Protein AF-A0A381QDK3-F1 (afdb_monomer)

Solvent-accessible surface area (backbone atoms only — not comparable to full-atom values): 4162 Å² total; per-residue (Å²): 64,31,22,41,82,89,64,49,84,72,50,76,78,84,80,78,86,76,57,90,92,58,91,82,86,83,87,82,85,58,93,88,55,78,68,45,58,32,39,37,45,47,72,52,75,61,89,92,46,73,53,75,50,77,43,82,43,79,46,81,131

Structure (mmCIF, N/CA/C/O backbone):
data_AF-A0A381QDK3-F1
#
_entry.id   AF-A0A381QDK3-F1
#
loop_
_atom_site.group_PDB
_atom_site.id
_atom_site.type_symbol
_atom_site.label_atom_id
_atom_site.label_alt_id
_atom_site.label_comp_id
_atom_site.label_asym_id
_atom_site.label_entity_id
_atom_site.label_seq_id
_atom_site.pdbx_PDB_ins_code
_atom_site.Cartn_x
_atom_site.Cartn_y
_atom_site.Cartn_z
_atom_site.occupancy
_atom_site.B_iso_or_equiv
_atom_site.auth_seq_id
_atom_site.auth_comp_id
_atom_site.auth_asym_id
_atom_site.auth_atom_id
_atom_site.pdbx_PDB_model_num
ATOM 1 N N . MET A 1 1 ? -3.281 -1.302 0.782 1.00 95.50 1 MET A N 1
ATOM 2 C CA . MET A 1 1 ? -3.185 -0.520 -0.474 1.00 95.50 1 MET A CA 1
ATOM 3 C C . MET A 1 1 ? -1.730 -0.508 -0.906 1.00 95.50 1 MET A C 1
ATOM 5 O O . MET A 1 1 ? -0.883 -0.544 -0.027 1.00 95.50 1 MET A O 1
ATOM 9 N N . ILE A 1 2 ? -1.439 -0.517 -2.202 1.00 96.94 2 ILE A N 1
ATOM 10 C CA . ILE A 1 2 ? -0.081 -0.590 -2.755 1.00 96.94 2 ILE A CA 1
ATOM 11 C C . ILE A 1 2 ? 0.165 0.650 -3.612 1.00 96.94 2 ILE A C 1
ATOM 13 O O . ILE A 1 2 ? -0.694 1.007 -4.425 1.00 96.94 2 ILE A O 1
ATOM 17 N N . TYR A 1 3 ? 1.324 1.271 -3.422 1.00 97.50 3 TYR A N 1
ATOM 18 C CA . TYR A 1 3 ? 1.750 2.498 -4.086 1.00 97.50 3 TYR A CA 1
ATOM 19 C C . TYR A 1 3 ? 3.149 2.345 -4.676 1.00 97.50 3 TYR A C 1
ATOM 21 O O . TYR A 1 3 ? 3.942 1.548 -4.171 1.00 97.50 3 TYR A O 1
ATOM 29 N N . ASP A 1 4 ? 3.458 3.108 -5.719 1.00 96.56 4 ASP A N 1
ATOM 30 C CA . ASP A 1 4 ? 4.825 3.226 -6.228 1.00 96.56 4 ASP A CA 1
ATOM 31 C C . ASP A 1 4 ? 5.684 4.172 -5.367 1.00 96.56 4 ASP A C 1
ATOM 33 O O . ASP A 1 4 ? 5.238 4.721 -4.355 1.00 96.56 4 ASP A O 1
ATOM 37 N N . LEU A 1 5 ? 6.942 4.364 -5.771 1.00 95.69 5 LEU A N 1
ATOM 38 C CA . LEU A 1 5 ? 7.887 5.244 -5.083 1.00 95.69 5 LEU A CA 1
ATOM 39 C C . LEU A 1 5 ? 7.453 6.720 -5.057 1.00 95.69 5 LEU A C 1
ATOM 41 O O . LEU A 1 5 ? 7.802 7.433 -4.118 1.00 95.69 5 LEU A O 1
ATOM 45 N N . ALA A 1 6 ? 6.712 7.181 -6.066 1.00 96.00 6 ALA A N 1
ATOM 46 C CA . ALA A 1 6 ? 6.200 8.548 -6.138 1.00 96.00 6 ALA A CA 1
ATOM 47 C C . ALA A 1 6 ? 4.884 8.730 -5.354 1.00 96.00 6 ALA A C 1
ATOM 49 O O . ALA A 1 6 ? 4.409 9.856 -5.207 1.00 96.00 6 ALA A O 1
ATOM 50 N N . GLY A 1 7 ? 4.315 7.646 -4.816 1.00 95.62 7 GLY A N 1
ATOM 51 C CA . GLY A 1 7 ? 3.068 7.646 -4.058 1.00 95.62 7 GLY A CA 1
ATOM 52 C C . GLY A 1 7 ? 1.817 7.475 -4.921 1.00 95.62 7 GLY A C 1
ATOM 53 O O . GLY A 1 7 ? 0.706 7.638 -4.410 1.00 95.62 7 GLY A O 1
ATOM 54 N N . TYR A 1 8 ? 1.951 7.131 -6.205 1.00 96.56 8 TYR A N 1
ATOM 55 C CA . TYR A 1 8 ? 0.800 6.831 -7.050 1.00 96.56 8 TYR A CA 1
ATOM 56 C C . TYR A 1 8 ? 0.176 5.497 -6.656 1.00 96.56 8 TYR A C 1
ATOM 58 O O . TYR A 1 8 ? 0.861 4.525 -6.341 1.00 96.56 8 TYR A O 1
ATOM 66 N N . PHE A 1 9 ? -1.155 5.455 -6.661 1.00 96.06 9 PHE A N 1
ATOM 67 C CA . PHE A 1 9 ? -1.911 4.247 -6.361 1.00 96.06 9 PHE A CA 1
ATOM 68 C C . PHE A 1 9 ? -1.726 3.201 -7.463 1.00 96.06 9 PHE A C 1
ATOM 70 O O . PHE A 1 9 ? -1.996 3.476 -8.629 1.00 96.06 9 PHE A O 1
ATOM 77 N N . ILE A 1 10 ? -1.341 1.987 -7.06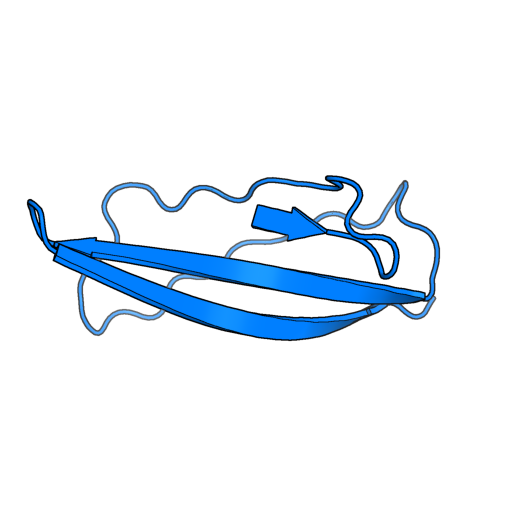6 1.00 96.19 10 ILE A N 1
ATOM 78 C CA . ILE A 1 10 ? -1.129 0.857 -7.976 1.00 96.19 10 ILE A CA 1
ATOM 79 C C . ILE A 1 10 ? -2.219 -0.195 -7.802 1.00 96.19 10 ILE A C 1
ATOM 81 O O . ILE A 1 10 ? -2.803 -0.665 -8.777 1.00 96.19 10 ILE A O 1
ATOM 85 N N . HIS A 1 11 ? -2.505 -0.598 -6.560 1.00 95.50 11 HIS A N 1
ATOM 86 C CA . HIS A 1 1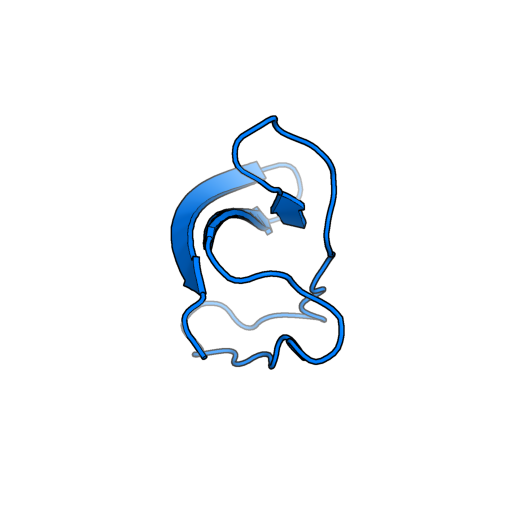1 ? -3.431 -1.702 -6.320 1.00 95.50 11 HIS A CA 1
ATOM 87 C C . HIS A 1 11 ? -4.037 -1.707 -4.911 1.00 95.50 11 HIS A C 1
ATOM 89 O O . HIS A 1 11 ? -3.485 -1.159 -3.952 1.00 95.50 11 HIS A O 1
ATOM 95 N N . LYS A 1 12 ? -5.175 -2.391 -4.744 1.00 94.94 12 LYS A N 1
ATOM 96 C CA . LYS A 1 12 ? -5.800 -2.629 -3.438 1.00 94.94 12 LYS A CA 1
ATOM 97 C C . LYS A 1 12 ? -6.149 -4.102 -3.268 1.00 94.94 12 LYS A C 1
ATOM 99 O O . LYS A 1 12 ? -6.972 -4.638 -3.995 1.00 94.94 12 LYS A O 1
ATOM 104 N N . ILE A 1 13 ? -5.590 -4.698 -2.222 1.00 93.94 13 ILE A N 1
ATOM 105 C CA . ILE A 1 13 ? -5.973 -6.019 -1.729 1.00 93.94 13 ILE A CA 1
ATOM 106 C C . ILE A 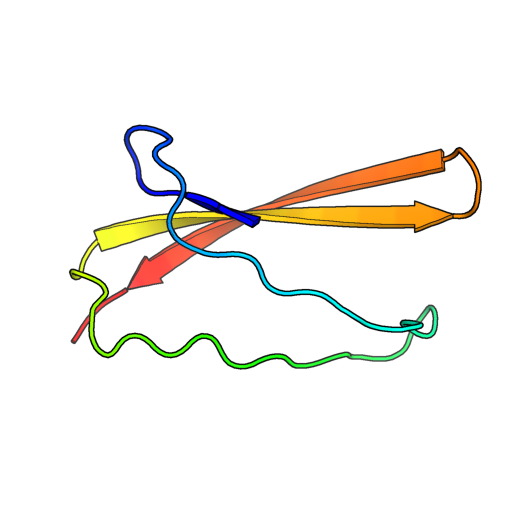1 13 ? -6.941 -5.822 -0.562 1.00 93.94 13 ILE A C 1
ATOM 108 O O . ILE A 1 13 ? -6.654 -5.039 0.345 1.00 93.94 13 ILE A O 1
ATOM 112 N N . ASN A 1 14 ? -8.078 -6.520 -0.592 1.00 91.12 14 ASN A N 1
ATOM 113 C CA . ASN A 1 14 ? -9.033 -6.555 0.513 1.00 91.12 14 ASN A CA 1
ATOM 114 C C . ASN A 1 14 ? -8.976 -7.924 1.202 1.00 91.12 14 ASN A C 1
ATOM 116 O O . ASN A 1 14 ? -8.989 -8.964 0.540 1.00 91.12 14 ASN A O 1
ATOM 120 N N . PHE A 1 15 ? -8.969 -7.911 2.531 1.00 89.62 15 PHE A N 1
ATOM 121 C CA . PHE A 1 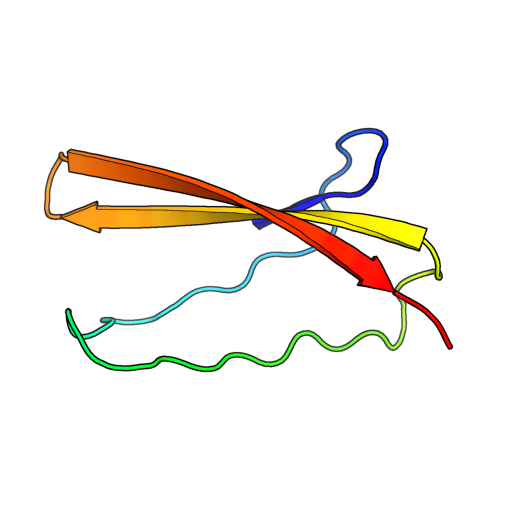15 ? -9.174 -9.094 3.361 1.00 89.62 15 PHE A CA 1
ATOM 122 C C . PHE A 1 15 ? -10.622 -9.070 3.851 1.00 89.62 15 PHE A C 1
ATOM 124 O O . PHE A 1 15 ? -11.088 -8.041 4.338 1.00 89.62 15 PHE A O 1
ATOM 131 N N . VAL A 1 16 ? -11.351 -10.170 3.666 1.00 86.44 16 VAL A N 1
ATOM 132 C CA . VAL A 1 16 ? -12.765 -10.274 4.052 1.00 86.44 16 VAL A CA 1
ATOM 133 C C . VAL A 1 16 ? -12.831 -11.073 5.343 1.00 86.44 16 VAL A C 1
ATOM 135 O O . VAL A 1 16 ? -12.414 -12.224 5.349 1.00 86.44 16 VAL A O 1
ATOM 138 N N . ASN A 1 17 ? -13.347 -10.460 6.411 1.00 85.69 17 ASN A N 1
ATOM 139 C CA . ASN A 1 17 ? -13.493 -11.069 7.739 1.00 85.69 17 ASN A CA 1
ATOM 140 C C . ASN A 1 17 ? -12.221 -11.785 8.252 1.00 85.69 17 ASN A C 1
ATOM 142 O O . ASN A 1 17 ? -12.302 -12.958 8.616 1.00 85.69 17 ASN A O 1
ATOM 146 N N . PRO A 1 18 ? -11.050 -11.114 8.279 1.00 86.44 18 PRO A N 1
ATOM 147 C CA . PRO A 1 18 ? -9.819 -11.745 8.743 1.00 86.44 18 PRO A CA 1
ATOM 148 C C . PRO A 1 18 ? -9.942 -12.170 10.212 1.00 86.44 18 PRO A C 1
ATOM 150 O O . PRO A 1 18 ? -10.418 -11.406 11.056 1.00 86.44 18 PRO A O 1
ATOM 153 N N . ILE A 1 19 ? -9.489 -13.383 10.525 1.00 87.62 19 ILE A N 1
ATOM 154 C CA . ILE A 1 19 ? -9.498 -13.916 11.892 1.00 87.62 19 ILE A CA 1
ATOM 155 C C . ILE A 1 19 ? -8.199 -13.508 12.593 1.00 87.62 19 ILE A C 1
ATOM 157 O O . ILE A 1 19 ? -7.097 -13.766 12.106 1.00 87.62 19 ILE A O 1
ATOM 161 N N . LYS A 1 20 ? -8.313 -12.872 13.765 1.00 85.12 20 LYS A N 1
ATOM 162 C CA . LYS A 1 20 ? -7.146 -12.445 14.550 1.00 85.12 20 LYS A CA 1
ATOM 163 C C . LYS A 1 20 ? -6.283 -13.654 14.931 1.00 85.12 20 LYS A C 1
ATOM 165 O O . LYS A 1 20 ? -6.767 -14.587 15.562 1.00 85.12 20 LYS A O 1
ATOM 170 N N . GLY A 1 21 ? -4.994 -13.591 14.597 1.00 85.38 21 GLY A N 1
ATOM 171 C CA . GLY A 1 21 ? -4.023 -14.657 14.872 1.00 85.38 21 GLY A CA 1
ATOM 172 C C . GLY A 1 21 ? -3.936 -15.733 13.786 1.00 85.38 21 GLY A C 1
ATOM 173 O O . GLY A 1 21 ? -3.052 -16.582 13.861 1.00 85.38 21 GLY A O 1
ATOM 174 N N . SER A 1 22 ? -4.797 -15.687 12.767 1.00 88.44 22 SER A N 1
ATOM 175 C CA . SER A 1 22 ? -4.685 -16.536 11.581 1.00 88.44 22 SER A CA 1
ATOM 176 C C . SER A 1 22 ? -3.827 -15.862 10.514 1.00 88.44 22 SER A C 1
ATOM 178 O O . SER A 1 22 ? -3.868 -14.644 10.340 1.00 88.44 22 SER A O 1
ATOM 180 N N . ILE A 1 23 ? -3.042 -16.666 9.797 1.00 88.00 23 ILE A N 1
ATOM 181 C CA . ILE A 1 23 ? -2.307 -16.202 8.621 1.00 88.00 23 ILE A CA 1
ATOM 182 C C . ILE A 1 23 ? -3.292 -16.144 7.456 1.00 88.00 23 ILE A C 1
ATOM 184 O O . ILE A 1 23 ? -3.935 -17.139 7.129 1.00 88.00 23 ILE A O 1
ATOM 188 N N . GLU A 1 24 ? -3.395 -14.973 6.841 1.00 87.81 24 GLU A N 1
ATOM 189 C CA . GLU A 1 24 ? -4.190 -14.738 5.642 1.00 87.81 24 GLU A CA 1
ATOM 190 C C . GLU A 1 24 ? -3.253 -14.412 4.483 1.00 87.81 24 GLU A C 1
ATOM 192 O O . GLU A 1 24 ? -2.434 -13.494 4.572 1.00 87.81 24 GLU A O 1
ATOM 197 N N . GLU A 1 25 ? -3.402 -15.128 3.373 1.00 89.12 25 GLU A N 1
ATOM 198 C CA . GLU A 1 25 ? -2.578 -14.939 2.184 1.00 89.12 25 GLU A CA 1
ATOM 199 C C . GLU A 1 25 ? -3.405 -14.372 1.030 1.00 89.12 25 GLU A C 1
ATOM 201 O O . GLU A 1 25 ? -4.555 -14.754 0.786 1.00 89.12 25 GLU A O 1
ATOM 206 N N . LYS A 1 26 ? -2.809 -13.430 0.297 1.00 90.62 26 LYS A N 1
ATOM 207 C CA . LYS A 1 26 ? -3.389 -12.838 -0.910 1.00 90.62 26 LYS A CA 1
ATOM 208 C C . LYS A 1 26 ? -2.319 -12.704 -1.977 1.00 90.62 26 LYS A C 1
ATOM 210 O O . LYS A 1 26 ? -1.187 -12.328 -1.689 1.00 90.62 26 LYS A O 1
ATOM 215 N N . VAL A 1 27 ? -2.713 -12.973 -3.217 1.00 90.88 27 VAL A N 1
ATOM 216 C CA . VAL A 1 27 ? -1.823 -12.895 -4.376 1.00 90.88 27 VAL A CA 1
ATOM 217 C C . VAL A 1 27 ? -2.025 -11.563 -5.084 1.00 90.88 27 VAL A C 1
ATOM 219 O O . VAL A 1 27 ? -3.147 -11.207 -5.445 1.00 90.88 27 VAL A O 1
ATOM 222 N N . TRP A 1 28 ? -0.927 -10.848 -5.311 1.00 92.44 28 TRP A N 1
ATOM 223 C CA . TRP A 1 28 ? -0.882 -9.680 -6.183 1.00 92.44 28 TRP A CA 1
ATOM 224 C C . TRP A 1 28 ? -0.310 -10.092 -7.541 1.00 92.44 28 TRP A C 1
ATOM 226 O O . TRP A 1 28 ? 0.828 -10.544 -7.624 1.00 92.44 28 TRP A O 1
ATOM 236 N N . GLN A 1 29 ? -1.113 -9.974 -8.599 1.00 92.12 29 GLN A N 1
ATOM 237 C CA . GLN A 1 29 ? -0.695 -10.296 -9.967 1.00 92.12 29 GLN A CA 1
ATOM 238 C C . GLN A 1 29 ? 0.166 -9.158 -10.537 1.00 92.12 29 GLN A C 1
ATOM 240 O O . GLN A 1 29 ? -0.265 -8.005 -10.528 1.00 92.12 29 GLN A O 1
ATOM 245 N N . LEU A 1 30 ? 1.363 -9.481 -11.040 1.00 92.38 30 LEU A N 1
ATOM 246 C CA . LEU A 1 30 ? 2.389 -8.503 -11.450 1.00 92.38 30 LEU A CA 1
ATOM 247 C C . LEU A 1 30 ? 2.459 -8.267 -12.968 1.00 92.38 30 LEU A C 1
ATOM 249 O O . LEU A 1 30 ? 3.356 -7.590 -13.454 1.00 92.38 30 LEU A O 1
ATOM 253 N N . ASN A 1 31 ? 1.505 -8.805 -13.725 1.00 88.88 31 ASN A N 1
ATOM 254 C CA . ASN A 1 31 ? 1.537 -8.887 -15.190 1.00 88.88 31 ASN A CA 1
ATOM 255 C C . ASN A 1 31 ? 1.640 -7.513 -15.883 1.00 88.88 31 ASN A C 1
ATOM 257 O O . ASN A 1 31 ? 2.069 -7.433 -17.029 1.00 88.88 31 ASN A O 1
ATOM 261 N N . GLN A 1 32 ? 1.193 -6.451 -15.208 1.00 86.62 32 GLN A N 1
ATOM 262 C CA . GLN A 1 32 ? 1.196 -5.065 -15.691 1.00 86.62 32 GLN A CA 1
ATOM 263 C C . GLN A 1 32 ? 1.897 -4.125 -14.697 1.00 86.62 32 GLN A C 1
ATOM 265 O O . GLN A 1 32 ? 1.566 -2.945 -14.617 1.00 86.62 32 GLN A O 1
ATOM 270 N N . VAL A 1 33 ? 2.806 -4.667 -13.881 1.00 93.75 33 VAL A N 1
ATOM 271 C CA . VAL A 1 33 ? 3.548 -3.923 -12.861 1.00 93.75 33 VAL A CA 1
ATOM 272 C C . VAL A 1 33 ? 5.018 -3.898 -13.260 1.00 93.75 33 VAL A C 1
ATOM 274 O O . VAL A 1 33 ? 5.663 -4.944 -13.380 1.00 93.75 33 VAL A O 1
ATOM 277 N N . ASP A 1 34 ? 5.547 -2.695 -13.455 1.00 94.69 34 ASP A N 1
ATOM 278 C CA . ASP A 1 34 ? 6.952 -2.508 -13.799 1.00 94.69 34 ASP A CA 1
ATOM 279 C C . ASP A 1 34 ? 7.864 -2.926 -12.629 1.00 94.69 34 ASP A C 1
ATOM 281 O O . ASP A 1 34 ? 7.493 -2.765 -11.459 1.00 94.69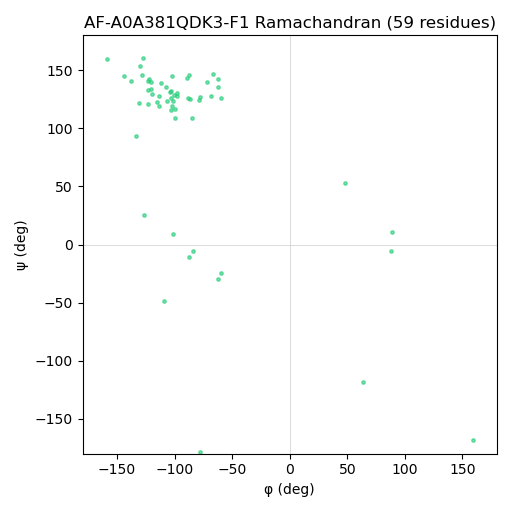 34 ASP A O 1
ATOM 285 N N . PRO A 1 35 ? 9.067 -3.462 -12.895 1.00 95.56 35 PRO A N 1
ATOM 286 C CA . PRO A 1 35 ? 10.024 -3.743 -11.833 1.00 95.56 35 PRO A CA 1
ATOM 287 C C . PRO A 1 35 ? 10.435 -2.452 -11.114 1.00 95.56 35 PRO A C 1
ATOM 289 O O . PRO A 1 35 ? 10.585 -1.392 -11.721 1.00 95.56 35 PRO A O 1
ATOM 292 N N . GLY A 1 36 ? 10.615 -2.530 -9.797 1.00 96.44 36 GLY A N 1
ATOM 293 C CA . GLY A 1 36 ? 10.849 -1.349 -8.973 1.00 96.44 36 GLY A CA 1
ATOM 294 C C . GLY A 1 36 ? 10.536 -1.549 -7.495 1.00 96.44 36 GLY A C 1
ATOM 295 O O . GLY A 1 36 ? 10.339 -2.667 -7.017 1.00 96.44 36 GLY A O 1
ATOM 296 N N . VAL A 1 37 ? 10.509 -0.438 -6.756 1.00 97.31 37 VAL A N 1
ATOM 297 C CA . VAL A 1 37 ? 10.176 -0.410 -5.327 1.00 97.31 37 VAL A CA 1
ATOM 298 C C . VAL A 1 37 ? 8.763 0.129 -5.138 1.00 97.31 37 VAL A C 1
ATOM 300 O O . VAL A 1 37 ? 8.426 1.200 -5.638 1.00 97.31 37 VAL A O 1
ATOM 303 N N . TYR A 1 38 ? 7.984 -0.596 -4.345 1.00 97.75 38 TYR A N 1
ATOM 304 C CA . TYR A 1 38 ? 6.602 -0.304 -4.001 1.00 97.75 38 TYR A CA 1
ATOM 305 C C . TYR A 1 38 ? 6.415 -0.301 -2.483 1.00 97.75 38 TYR A C 1
ATOM 307 O O . TYR A 1 38 ? 7.205 -0.883 -1.733 1.00 97.75 38 TYR A O 1
ATOM 315 N N . PHE A 1 39 ? 5.337 0.329 -2.029 1.00 97.81 39 PHE A N 1
ATOM 316 C CA . PHE A 1 39 ? 4.958 0.401 -0.623 1.00 97.81 39 PHE A CA 1
ATOM 317 C C . PHE A 1 39 ? 3.550 -0.147 -0.432 1.00 97.81 39 PHE A C 1
ATOM 319 O O . PHE A 1 39 ? 2.591 0.354 -1.017 1.00 97.81 39 PHE A O 1
ATOM 326 N N . ALA A 1 40 ? 3.421 -1.181 0.396 1.00 96.94 40 ALA A N 1
ATOM 327 C CA . ALA A 1 40 ? 2.140 -1.742 0.787 1.00 96.94 40 ALA A CA 1
ATOM 328 C C . ALA A 1 40 ? 1.741 -1.215 2.170 1.00 96.94 40 ALA A C 1
ATOM 330 O O . ALA A 1 40 ? 2.302 -1.617 3.187 1.00 96.94 40 ALA A O 1
ATOM 331 N N . 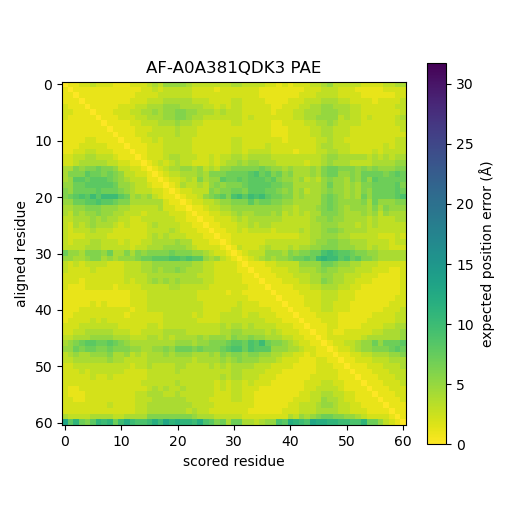ASN A 1 41 ? 0.734 -0.345 2.200 1.00 96.50 41 ASN A N 1
ATOM 332 C CA . ASN A 1 41 ? 0.102 0.137 3.423 1.00 96.50 41 ASN A CA 1
ATOM 333 C C . ASN A 1 41 ? -0.976 -0.863 3.838 1.00 96.50 41 ASN A C 1
ATOM 335 O O . ASN A 1 41 ? -2.013 -0.995 3.170 1.00 96.50 41 ASN A O 1
ATOM 339 N N . ILE A 1 42 ? -0.722 -1.586 4.919 1.00 94.19 42 ILE A N 1
ATOM 340 C CA . ILE A 1 42 ? -1.625 -2.583 5.481 1.00 94.19 42 ILE A CA 1
ATOM 341 C C . ILE A 1 42 ? -2.273 -1.963 6.704 1.00 94.19 42 ILE A C 1
ATOM 343 O O . ILE A 1 42 ? -1.587 -1.663 7.674 1.00 94.19 42 ILE A O 1
ATOM 347 N N . THR A 1 43 ? -3.589 -1.789 6.650 1.00 93.88 43 THR A N 1
ATOM 348 C CA . THR A 1 43 ? -4.368 -1.265 7.771 1.00 93.88 43 THR A CA 1
ATOM 349 C C . THR A 1 43 ? -5.328 -2.340 8.251 1.00 93.88 43 THR A C 1
ATOM 351 O O . THR A 1 43 ? -6.146 -2.831 7.469 1.00 93.88 43 THR A O 1
ATOM 354 N N . ALA A 1 44 ? -5.230 -2.690 9.529 1.00 92.00 44 ALA A N 1
ATOM 355 C CA . ALA A 1 44 ? -6.179 -3.553 10.217 1.00 92.00 44 ALA A CA 1
ATOM 356 C C . ALA A 1 44 ? -7.107 -2.697 11.082 1.00 92.00 44 ALA A C 1
ATOM 358 O O . ALA A 1 44 ? -6.675 -1.690 11.641 1.00 92.00 44 ALA A O 1
ATOM 359 N N . TRP A 1 45 ? -8.370 -3.107 11.186 1.00 90.12 45 TRP A N 1
ATOM 360 C CA . TRP A 1 45 ? -9.399 -2.398 11.943 1.00 90.12 45 TRP A CA 1
ATOM 361 C C . TRP A 1 45 ? -10.008 -3.318 12.998 1.00 90.12 45 TRP A C 1
ATOM 363 O O . TRP A 1 45 ? -10.260 -4.493 12.728 1.00 90.12 45 TRP A O 1
ATOM 373 N N . ASN A 1 46 ? -10.287 -2.766 14.174 1.00 89.94 46 ASN A N 1
ATOM 374 C CA . ASN A 1 46 ? -11.068 -3.397 15.231 1.00 89.94 46 ASN A CA 1
ATOM 375 C C . ASN A 1 46 ? -12.085 -2.378 15.764 1.00 89.94 46 ASN A C 1
ATOM 377 O O . ASN A 1 46 ? -11.769 -1.545 16.613 1.00 89.94 46 ASN A O 1
ATOM 381 N N . GLY A 1 47 ? -13.303 -2.396 15.216 1.00 88.88 47 GLY A N 1
ATOM 382 C CA . GLY A 1 47 ? -14.294 -1.356 15.493 1.00 88.88 47 GLY A CA 1
ATOM 383 C C . GLY A 1 47 ? -13.819 0.011 14.990 1.00 88.88 47 GLY A C 1
ATOM 3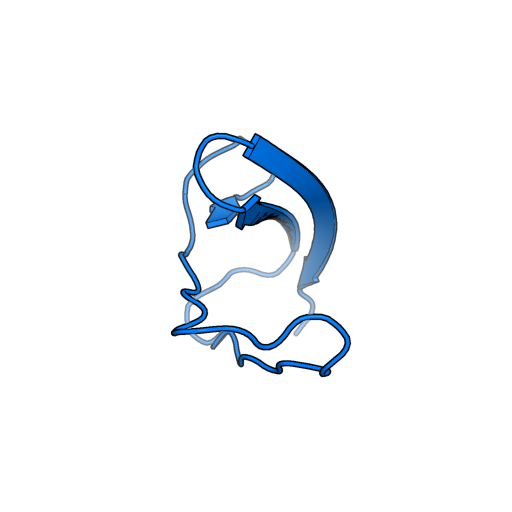84 O O . GLY A 1 47 ? -13.617 0.188 13.791 1.00 88.88 47 GLY A O 1
ATOM 385 N N . SER A 1 48 ? -13.651 0.972 15.901 1.00 93.88 48 SER A N 1
ATOM 386 C CA . SER A 1 48 ? -13.137 2.318 15.601 1.00 93.88 48 SER A CA 1
ATOM 387 C C . SER A 1 48 ? -11.612 2.431 15.651 1.00 93.88 48 SER A C 1
ATOM 389 O O . SER A 1 48 ? -11.070 3.463 15.262 1.00 93.88 48 SER A O 1
ATOM 391 N N . GLU A 1 49 ? -10.920 1.416 16.165 1.00 95.31 49 GLU A N 1
ATOM 392 C CA . GLU A 1 49 ? -9.463 1.413 16.265 1.00 95.31 49 GLU A CA 1
ATOM 393 C C . GLU A 1 49 ? -8.837 0.864 14.986 1.00 95.31 49 GLU A C 1
ATOM 395 O O . GLU A 1 49 ? -9.375 -0.047 14.347 1.00 95.31 49 GLU A O 1
ATOM 400 N N . SER A 1 50 ? -7.675 1.404 14.627 1.00 93.69 50 SER A N 1
ATOM 401 C CA . SER A 1 50 ? -6.905 0.926 13.486 1.00 93.69 50 SER A CA 1
ATOM 402 C C . SER A 1 50 ? -5.417 0.997 13.747 1.00 93.69 50 SER A C 1
ATOM 404 O O . SER A 1 50 ? -4.933 1.974 14.317 1.00 93.69 50 SER A O 1
ATOM 406 N N . GLU A 1 51 ? -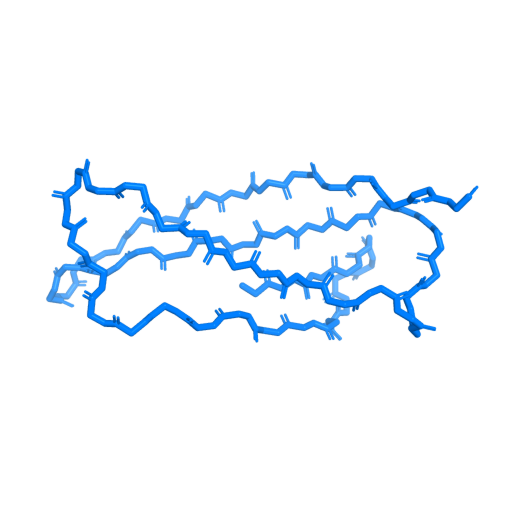4.692 0.031 13.206 1.00 95.25 51 GLU A N 1
ATOM 407 C CA . GLU A 1 51 ? -3.238 0.065 13.129 1.00 95.25 51 GLU A CA 1
ATOM 408 C C . GLU A 1 51 ? -2.804 -0.059 11.675 1.00 95.25 51 GLU A C 1
ATOM 410 O O . GLU A 1 51 ? -3.421 -0.782 10.889 1.00 95.25 51 GLU A O 1
ATOM 415 N N . THR A 1 52 ? -1.747 0.667 11.311 1.00 95.31 52 THR A N 1
ATOM 416 C CA . THR A 1 52 ? -1.174 0.625 9.965 1.00 95.31 52 THR A CA 1
ATOM 417 C C . THR A 1 52 ? 0.296 0.254 10.021 1.00 95.31 52 THR A C 1
ATOM 419 O O . THR A 1 52 ? 1.069 0.843 10.772 1.00 95.31 52 THR A O 1
ATOM 422 N N . VAL A 1 53 ? 0.682 -0.685 9.164 1.00 96.19 53 VAL A N 1
ATOM 423 C CA . VAL A 1 53 ? 2.069 -1.066 8.907 1.00 96.19 53 VAL A CA 1
ATOM 424 C C . VAL A 1 53 ? 2.369 -0.840 7.433 1.00 96.19 53 VAL A C 1
ATOM 426 O O . VAL A 1 53 ? 1.540 -1.1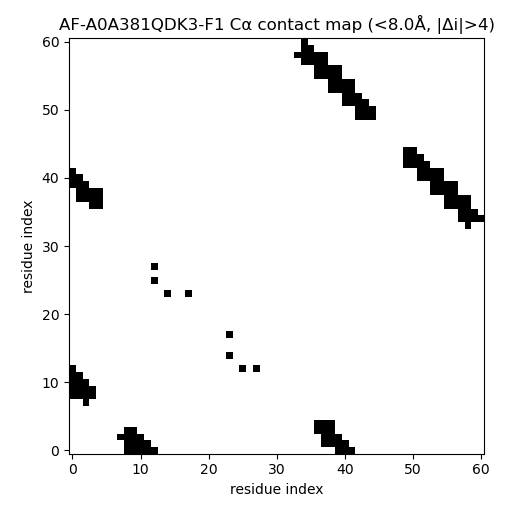17 6.565 1.00 96.19 53 VAL A O 1
ATOM 429 N N . ILE A 1 54 ? 3.567 -0.337 7.148 1.00 96.62 54 ILE A N 1
ATOM 430 C CA . ILE A 1 54 ? 4.052 -0.136 5.784 1.00 96.62 54 ILE A CA 1
ATOM 431 C C . ILE A 1 54 ? 5.106 -1.199 5.491 1.00 96.62 54 ILE A C 1
ATOM 433 O O . ILE A 1 54 ? 6.111 -1.292 6.195 1.00 96.62 54 ILE A O 1
ATOM 437 N N . LEU A 1 55 ? 4.891 -1.977 4.433 1.00 96.31 55 LEU A N 1
ATOM 438 C CA . LEU A 1 55 ? 5.878 -2.916 3.907 1.00 96.31 55 LEU A CA 1
ATOM 439 C C . LEU A 1 55 ? 6.524 -2.341 2.649 1.00 96.31 55 LEU A C 1
ATOM 441 O O . LEU A 1 55 ? 5.829 -1.899 1.734 1.00 96.31 55 LEU A O 1
ATOM 445 N N . LYS A 1 56 ? 7.855 -2.387 2.583 1.00 97.44 56 LYS A N 1
ATOM 446 C CA . LYS A 1 56 ? 8.612 -2.085 1.365 1.00 97.44 56 LYS A CA 1
ATOM 447 C C . LYS A 1 56 ? 8.723 -3.355 0.525 1.00 97.44 56 LYS A C 1
ATOM 449 O O . LYS A 1 56 ? 9.208 -4.371 1.015 1.00 97.44 56 LYS A O 1
ATOM 454 N N . VAL A 1 57 ? 8.300 -3.286 -0.730 1.00 96.06 57 VAL A N 1
ATOM 455 C CA . VAL A 1 57 ? 8.248 -4.421 -1.657 1.00 96.06 57 VAL A CA 1
ATOM 456 C C . VAL A 1 57 ? 9.132 -4.113 -2.859 1.00 96.06 57 VAL A C 1
ATOM 458 O O . VAL A 1 57 ? 9.012 -3.047 -3.454 1.00 96.06 57 VAL A O 1
ATOM 461 N N . ALA A 1 58 ? 10.027 -5.030 -3.215 1.00 96.56 58 ALA A N 1
ATOM 462 C CA . ALA A 1 58 ? 10.791 -4.954 -4.456 1.00 96.56 58 ALA A CA 1
ATOM 463 C C . ALA A 1 58 ? 10.197 -5.941 -5.464 1.00 96.56 58 ALA A C 1
ATOM 465 O O . ALA A 1 58 ? 10.061 -7.124 -5.156 1.00 96.56 58 ALA A O 1
ATOM 466 N N . VAL A 1 59 ? 9.846 -5.451 -6.649 1.00 95.69 59 VAL A N 1
ATOM 467 C CA . VAL A 1 59 ? 9.414 -6.271 -7.784 1.00 95.69 59 VAL A CA 1
ATOM 468 C C . VAL A 1 59 ? 10.585 -6.397 -8.749 1.00 95.69 59 VAL A C 1
ATOM 470 O O . VAL A 1 59 ? 11.131 -5.391 -9.202 1.00 95.69 59 VAL A O 1
ATOM 473 N N . ILE A 1 60 ? 10.958 -7.639 -9.042 1.00 93.06 60 ILE A N 1
ATOM 474 C CA . ILE A 1 60 ? 11.990 -8.026 -10.006 1.00 93.06 60 ILE A CA 1
ATOM 475 C C . ILE A 1 60 ? 11.387 -9.067 -10.956 1.00 93.06 60 ILE A C 1
ATOM 477 O O . ILE A 1 60 ? 10.551 -9.859 -10.518 1.00 93.06 60 ILE A O 1
ATOM 481 N N . HIS A 1 61 ? 11.797 -9.048 -12.225 1.00 85.88 61 HIS A N 1
ATOM 482 C CA . HIS A 1 61 ? 11.405 -10.025 -13.249 1.00 85.88 61 HIS A CA 1
ATOM 483 C C . HIS A 1 61 ? 12.613 -10.847 -13.686 1.00 85.88 61 HIS A C 1
ATOM 485 O O . HIS A 1 61 ? 13.728 -10.272 -13.685 1.00 85.88 61 HIS A O 1
#

Sequence (61 aa):
MIYDLAGYFIHKINFVNPIKGSIEEKVWQLNQVDPGVYFANITAWNGSESETVILKVAVIH

Organism: NCBI:txid408172

Secondary structure (DSSP, 8-state):
-EEETT--EEE----SSPPTTS----PPP-TT--SEEEEEEEEEEETTEEEEEEEEEEE--

pLDDT: mean 93.03, std 3.81, range [85.12, 97.81]

Radius of gyration: 12.97 Å; Cα contacts (8 Å, |Δi|>4): 76; chains: 1; bounding box: 26×25×32 Å

Foldseek 3Di:
DKAAPVRHDDDDDDDDPDDPPDDDDDDDDCPPPDFHKMKDWDWDDDPPDIDIDIDIDTDDD

Mean predicted aligned error: 3.18 Å

Nearest PDB structures (foldseek):
  7s01-assembly1_c  TM=3.864E-01  e=8.745E-01  Bacillus phage AR9
  8inf-assembly1_W  TM=4.609E-01  e=7.297E+00  Homo sapiens
  2ya3-assembly1_B  TM=3.693E-01  e=6.416E+00  Homo sapiens